Protein AF-A0A435XTF0-F1 (afdb_monomer)

Secondary structure (DSSP, 8-state):
------------PPP--HHHHHHHHHHHHHHHHHHHHT---SSTHHHHHHHHHHHT----HHHHHHHHHHHHH-

Mean predicted aligned error: 7.96 Å

Sequence (74 aa):
MGVVLNIENGKRESASIKDLIDLTAADMGRVNELILSKAGSDVEMIPEVANHLISSGGKRLRPMLTLAAAQMFG

pLDDT: mean 88.64, std 11.85, range [44.69, 98.06]

Structure (mmCIF, N/CA/C/O backbone):
data_AF-A0A435XTF0-F1
#
_entry.id   AF-A0A435XTF0-F1
#
loop_
_atom_site.group_PDB
_atom_site.id
_atom_site.type_symbol
_atom_site.label_atom_id
_atom_site.label_alt_id
_atom_site.label_comp_id
_atom_site.label_asym_id
_atom_site.label_entity_id
_atom_site.label_seq_id
_atom_site.pdbx_PDB_ins_code
_atom_site.Cartn_x
_atom_site.Cartn_y
_atom_site.Cartn_z
_atom_site.occupancy
_atom_site.B_iso_or_equiv
_atom_site.auth_seq_id
_atom_site.auth_comp_id
_atom_site.auth_asym_id
_atom_site.auth_atom_id
_atom_site.pdbx_PDB_model_num
ATOM 1 N N . MET A 1 1 ? 38.966 12.105 -21.215 1.00 44.69 1 MET A N 1
ATOM 2 C CA . MET A 1 1 ? 37.986 12.095 -22.321 1.00 44.69 1 MET A CA 1
ATOM 3 C C . MET A 1 1 ? 36.599 12.033 -21.710 1.00 44.69 1 MET A C 1
ATOM 5 O O . MET A 1 1 ? 36.307 11.052 -21.044 1.00 44.69 1 MET A O 1
ATOM 9 N N . GLY A 1 2 ? 35.807 13.100 -21.826 1.00 61.25 2 GLY A N 1
ATOM 10 C CA . GLY A 1 2 ? 34.432 13.127 -21.322 1.00 61.25 2 GLY A CA 1
ATOM 11 C C . GLY A 1 2 ? 33.471 12.663 -22.409 1.00 61.25 2 GLY A C 1
ATOM 12 O O . GLY A 1 2 ? 33.532 13.172 -23.525 1.00 61.25 2 GLY A O 1
ATOM 13 N N . VAL A 1 3 ? 32.613 11.694 -22.099 1.00 72.00 3 VAL A N 1
ATOM 14 C CA . VAL A 1 3 ? 31.515 11.294 -22.984 1.00 72.00 3 VAL A CA 1
ATOM 15 C C . VAL A 1 3 ? 30.335 12.213 -22.686 1.00 72.00 3 VAL A C 1
ATOM 17 O O . VAL A 1 3 ? 29.801 12.191 -21.579 1.00 72.00 3 VAL A O 1
ATOM 20 N N . VAL A 1 4 ? 29.943 13.039 -23.656 1.00 72.00 4 VAL A N 1
ATOM 21 C CA . VAL A 1 4 ? 28.704 13.821 -23.582 1.00 72.00 4 VAL A CA 1
ATOM 22 C C . VAL A 1 4 ? 27.586 12.953 -24.148 1.00 72.00 4 VAL A C 1
ATOM 24 O O . VAL A 1 4 ? 27.529 12.716 -25.353 1.00 72.00 4 VAL A O 1
ATOM 27 N N . LEU A 1 5 ? 26.715 12.450 -23.274 1.00 73.25 5 LEU A N 1
ATOM 28 C CA . LEU A 1 5 ? 25.489 11.773 -23.689 1.00 73.25 5 LEU A CA 1
ATOM 29 C C . LEU A 1 5 ? 24.465 12.835 -24.086 1.00 73.25 5 LEU A C 1
ATOM 31 O O . LEU A 1 5 ? 23.963 13.576 -23.241 1.00 73.25 5 LEU A O 1
ATOM 35 N N . ASN A 1 6 ? 24.165 12.908 -25.379 1.00 67.50 6 ASN A N 1
ATOM 36 C CA . ASN A 1 6 ? 23.096 13.749 -25.888 1.00 67.50 6 ASN A CA 1
ATOM 37 C C . ASN A 1 6 ? 21.770 13.018 -25.635 1.00 67.50 6 ASN A C 1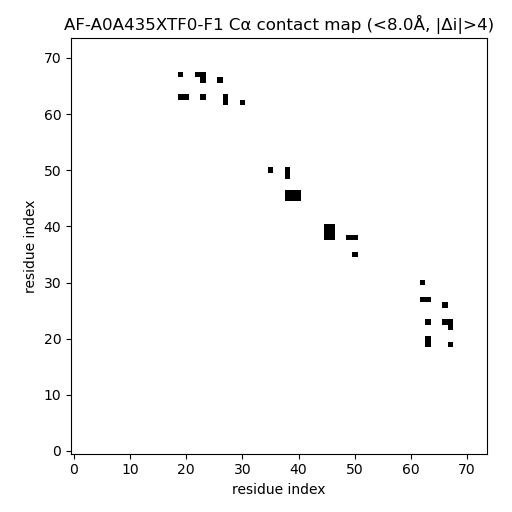
ATOM 39 O O . ASN A 1 6 ? 21.391 12.126 -26.391 1.00 67.50 6 ASN A O 1
ATOM 43 N N . ILE A 1 7 ? 21.092 13.345 -24.531 1.00 74.44 7 ILE A N 1
ATOM 44 C CA . ILE A 1 7 ? 19.731 12.859 -24.288 1.00 74.44 7 ILE A CA 1
ATOM 45 C C . ILE A 1 7 ? 18.813 13.712 -25.159 1.00 74.44 7 ILE A C 1
ATOM 47 O O . ILE A 1 7 ? 18.294 14.744 -24.728 1.00 74.44 7 ILE A O 1
ATOM 51 N N . GLU A 1 8 ? 18.670 13.325 -26.426 1.00 66.38 8 GLU A N 1
ATOM 52 C CA . GLU A 1 8 ? 17.623 13.877 -27.274 1.00 66.38 8 GLU A CA 1
ATOM 53 C C . GLU A 1 8 ? 16.287 13.692 -26.545 1.00 66.38 8 GLU A C 1
ATOM 55 O O . GLU A 1 8 ? 15.961 12.592 -26.095 1.00 66.38 8 GLU A O 1
ATOM 60 N N . ASN A 1 9 ? 15.527 14.781 -26.381 1.00 63.72 9 ASN A N 1
ATOM 61 C CA . ASN A 1 9 ? 14.161 14.735 -25.861 1.00 63.72 9 ASN A CA 1
ATOM 62 C C . ASN A 1 9 ? 13.275 14.034 -26.908 1.00 63.72 9 ASN A C 1
ATOM 64 O O . ASN A 1 9 ? 12.475 14.676 -27.592 1.00 63.72 9 ASN A O 1
ATOM 68 N N . GLY A 1 10 ? 13.419 12.712 -27.041 1.00 60.31 10 GLY A N 1
ATOM 69 C CA . GLY A 1 10 ? 12.390 11.859 -27.616 1.00 60.31 10 GLY A CA 1
ATOM 70 C C . GLY A 1 10 ? 11.087 12.190 -26.901 1.00 60.31 10 GLY A C 1
ATOM 71 O O . GLY A 1 10 ? 11.107 12.400 -25.687 1.00 60.31 10 GLY A O 1
ATOM 72 N N . LYS A 1 11 ? 10.004 12.365 -27.673 1.00 62.31 11 LYS A N 1
ATOM 73 C CA . LYS A 1 11 ? 8.654 12.722 -27.202 1.00 62.31 11 LYS A CA 1
ATOM 74 C C . LYS A 1 11 ? 8.469 12.284 -25.751 1.00 62.31 11 LYS A C 1
ATOM 76 O O . LYS A 1 11 ? 8.418 11.087 -25.496 1.00 62.31 11 LYS A O 1
ATOM 81 N N . ARG A 1 12 ? 8.426 13.240 -24.815 1.00 64.69 12 ARG A N 1
ATOM 82 C CA . ARG A 1 12 ? 8.160 12.928 -23.409 1.00 64.69 12 ARG A CA 1
ATOM 83 C C . ARG A 1 12 ? 6.785 12.281 -23.368 1.00 64.69 12 ARG A C 1
ATOM 85 O O . ARG A 1 12 ? 5.781 12.983 -23.486 1.00 64.69 12 ARG A O 1
ATOM 92 N N . GLU A 1 13 ? 6.752 10.955 -23.289 1.00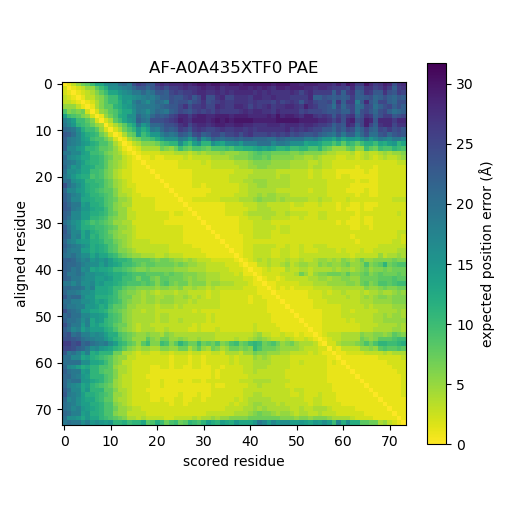 70.19 13 GLU A N 1
ATOM 93 C CA . GLU A 1 13 ? 5.524 10.235 -23.003 1.00 70.19 13 GLU A CA 1
ATOM 94 C C . GLU A 1 13 ? 4.934 10.817 -21.720 1.00 70.19 13 GLU A C 1
ATOM 96 O O . GLU A 1 13 ? 5.658 11.258 -20.819 1.00 70.19 13 GLU A O 1
ATOM 101 N N . SER A 1 14 ? 3.607 10.895 -21.662 1.00 79.81 14 SER A N 1
ATOM 102 C CA . SER A 1 14 ? 2.927 11.367 -20.463 1.00 79.81 14 SER A CA 1
ATOM 103 C C . SER A 1 14 ? 3.399 10.538 -19.273 1.00 79.81 14 SER A C 1
ATOM 105 O O . SER A 1 14 ? 3.258 9.314 -19.294 1.00 79.81 14 SER A O 1
ATOM 107 N N . ALA A 1 15 ? 3.947 11.196 -18.250 1.00 83.62 15 ALA A N 1
ATOM 108 C CA . ALA A 1 15 ? 4.412 10.517 -17.051 1.00 83.62 15 ALA A CA 1
ATOM 109 C C . ALA A 1 15 ? 3.290 9.634 -16.484 1.00 83.62 15 ALA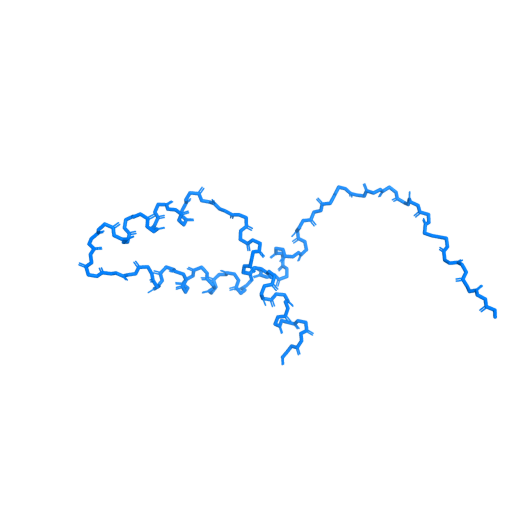 A C 1
ATOM 111 O O . ALA A 1 15 ? 2.178 10.105 -16.234 1.00 83.62 15 ALA A O 1
ATOM 112 N N . SER A 1 16 ? 3.591 8.352 -16.299 1.00 90.31 16 SER A N 1
ATOM 113 C CA . SER A 1 16 ? 2.645 7.340 -15.844 1.00 90.31 16 SER A CA 1
ATOM 114 C C . SER A 1 16 ? 3.245 6.553 -14.688 1.00 90.31 16 SER A C 1
ATOM 116 O O . SER A 1 16 ? 4.452 6.351 -14.615 1.00 90.31 16 SER A O 1
ATOM 118 N N . ILE A 1 17 ? 2.380 6.099 -13.784 1.00 93.12 17 ILE A N 1
ATOM 119 C CA . ILE A 1 17 ? 2.738 5.180 -12.696 1.0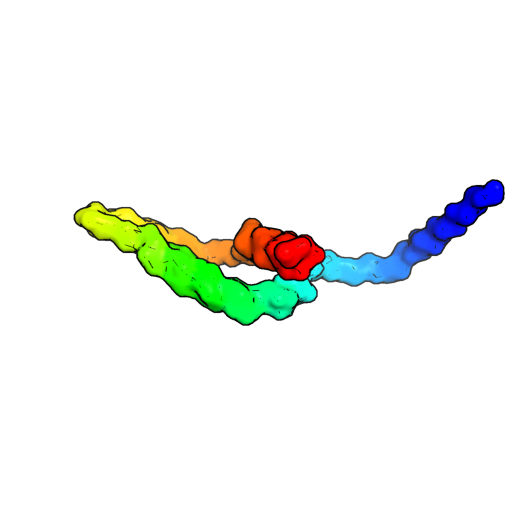0 93.12 17 ILE A CA 1
ATOM 120 C C . ILE A 1 17 ? 2.305 3.742 -13.003 1.00 93.12 17 ILE A C 1
ATOM 122 O O . ILE A 1 17 ? 2.307 2.907 -12.105 1.00 93.12 17 ILE A O 1
ATOM 126 N N . LYS A 1 18 ? 1.894 3.458 -14.247 1.00 94.62 18 LYS A N 1
ATOM 127 C CA . LYS A 1 18 ? 1.372 2.150 -14.657 1.00 94.62 18 LYS A CA 1
ATOM 128 C C . LYS A 1 18 ? 2.354 1.023 -14.342 1.00 94.62 18 LYS A C 1
ATOM 130 O O . LYS A 1 18 ? 1.950 0.047 -13.730 1.00 94.62 18 LYS A O 1
ATOM 135 N N . ASP A 1 19 ? 3.633 1.204 -14.655 1.00 94.62 19 ASP A N 1
ATOM 136 C CA . ASP A 1 19 ? 4.643 0.169 -14.409 1.00 94.62 19 ASP A CA 1
ATOM 137 C C . ASP A 1 19 ? 4.819 -0.116 -12.913 1.00 94.62 19 ASP A C 1
ATOM 139 O O . ASP A 1 19 ? 4.981 -1.264 -12.515 1.00 94.62 19 ASP A O 1
ATOM 143 N N . LEU A 1 20 ? 4.715 0.913 -12.063 1.00 96.31 20 LEU A N 1
ATOM 144 C CA . LEU A 1 20 ? 4.748 0.744 -10.609 1.00 96.31 20 LEU A CA 1
ATOM 145 C C . LEU A 1 20 ? 3.497 0.016 -10.093 1.00 96.31 20 LEU A C 1
ATOM 147 O O . LEU A 1 20 ? 3.602 -0.819 -9.195 1.00 96.31 20 LEU A O 1
ATOM 151 N N . ILE A 1 21 ? 2.321 0.325 -10.650 1.00 96.12 21 ILE A N 1
ATOM 152 C CA . ILE A 1 21 ? 1.071 -0.375 -10.325 1.00 96.12 21 ILE A CA 1
ATOM 153 C C . ILE A 1 21 ? 1.198 -1.851 -10.703 1.00 96.12 21 ILE A C 1
ATOM 155 O O . ILE A 1 21 ? 0.938 -2.711 -9.865 1.00 96.12 21 ILE A O 1
ATOM 159 N N . ASP A 1 22 ? 1.639 -2.140 -11.926 1.00 96.44 22 ASP A N 1
ATOM 160 C CA . ASP A 1 22 ? 1.760 -3.502 -12.444 1.00 96.44 22 ASP A CA 1
ATOM 161 C C . ASP A 1 22 ? 2.796 -4.308 -11.642 1.00 96.44 22 ASP A C 1
ATOM 163 O O . ASP A 1 22 ? 2.517 -5.436 -11.236 1.00 96.44 22 ASP A O 1
ATOM 167 N N . LEU A 1 23 ? 3.950 -3.704 -11.327 1.00 96.81 23 LEU A N 1
ATOM 168 C CA . LEU A 1 23 ? 5.007 -4.314 -10.510 1.00 96.81 23 LEU A CA 1
ATOM 169 C C . LEU A 1 23 ? 4.518 -4.700 -9.106 1.00 96.81 23 LEU A C 1
ATOM 171 O O . LEU A 1 23 ? 4.913 -5.729 -8.559 1.00 96.81 23 LEU A O 1
ATOM 175 N N . THR A 1 24 ? 3.669 -3.869 -8.501 1.00 97.56 24 THR A N 1
ATOM 176 C CA . THR A 1 24 ? 3.255 -4.029 -7.098 1.00 97.56 24 THR A CA 1
ATOM 177 C C . THR A 1 24 ? 1.880 -4.673 -6.934 1.00 97.56 24 THR A C 1
ATOM 179 O O . THR A 1 24 ? 1.459 -4.907 -5.802 1.00 97.56 24 THR A O 1
ATOM 182 N N . ALA A 1 25 ? 1.178 -5.001 -8.024 1.00 96.25 25 ALA A N 1
ATOM 183 C CA . ALA A 1 25 ? -0.222 -5.429 -8.004 1.00 96.25 25 ALA A CA 1
ATOM 184 C C . ALA A 1 25 ? -0.489 -6.632 -7.082 1.00 96.25 25 ALA A C 1
ATOM 186 O O . ALA A 1 25 ? -1.412 -6.592 -6.265 1.00 96.25 25 ALA A O 1
ATOM 187 N N . ALA A 1 26 ? 0.337 -7.680 -7.175 1.00 94.88 26 ALA A N 1
ATOM 188 C CA . ALA A 1 26 ? 0.183 -8.888 -6.362 1.00 94.88 26 ALA A CA 1
ATOM 189 C C . ALA A 1 26 ? 0.346 -8.601 -4.857 1.00 94.88 26 ALA A C 1
ATOM 191 O O . ALA A 1 26 ? -0.441 -9.061 -4.029 1.00 94.88 26 ALA A O 1
ATOM 192 N N . ASP A 1 27 ? 1.338 -7.787 -4.498 1.00 97.69 27 ASP A N 1
ATOM 193 C CA . ASP A 1 27 ? 1.644 -7.451 -3.107 1.00 97.69 27 ASP A CA 1
ATOM 194 C C . ASP A 1 27 ? 0.679 -6.419 -2.525 1.00 97.69 27 ASP A C 1
ATOM 196 O O . ASP A 1 27 ? 0.341 -6.470 -1.340 1.00 97.69 27 ASP A O 1
ATOM 200 N N . MET A 1 28 ? 0.175 -5.514 -3.362 1.00 96.81 28 MET A N 1
ATOM 201 C CA . MET A 1 28 ? -0.825 -4.528 -2.972 1.00 96.81 28 MET A CA 1
ATOM 202 C C . MET A 1 28 ? -2.132 -5.176 -2.511 1.00 96.81 28 MET A C 1
ATOM 204 O O . MET A 1 28 ? -2.775 -4.633 -1.613 1.00 96.81 28 MET A O 1
ATOM 208 N N . GLY A 1 29 ? -2.502 -6.345 -3.049 1.00 94.62 29 GLY A N 1
ATOM 209 C CA . GLY A 1 29 ? -3.616 -7.141 -2.522 1.00 94.62 29 GLY A CA 1
ATOM 210 C C . GLY A 1 29 ? -3.416 -7.485 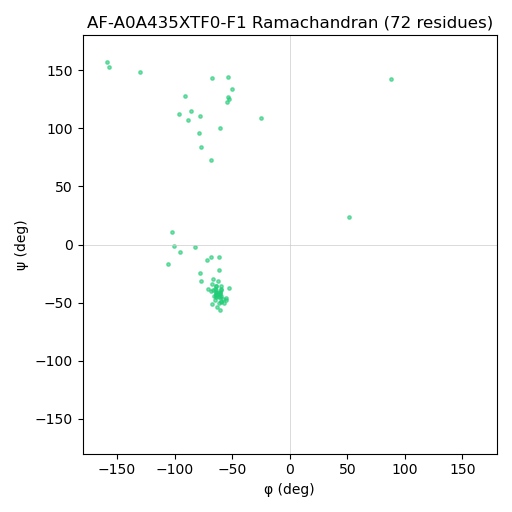-1.042 1.00 94.62 29 GLY A C 1
ATOM 211 O O . GLY A 1 29 ? -4.255 -7.153 -0.205 1.00 94.62 29 GLY A O 1
ATOM 212 N N . ARG A 1 30 ? -2.238 -8.022 -0.702 1.00 96.81 30 ARG A N 1
ATOM 213 C CA . ARG A 1 30 ? -1.864 -8.382 0.677 1.00 96.81 30 ARG A CA 1
ATOM 214 C C . ARG A 1 30 ? -1.781 -7.161 1.595 1.00 96.81 30 ARG A C 1
ATOM 216 O O . ARG A 1 30 ? -2.209 -7.212 2.745 1.00 96.81 30 ARG A O 1
ATOM 223 N N . VAL A 1 31 ? -1.258 -6.040 1.093 1.00 96.81 31 VAL A N 1
ATOM 224 C CA . VAL A 1 31 ? -1.220 -4.774 1.845 1.00 96.81 31 VAL A CA 1
ATOM 225 C C . VAL A 1 31 ? -2.630 -4.261 2.136 1.00 96.81 31 VAL A C 1
ATOM 227 O O . VAL A 1 31 ? -2.884 -3.791 3.244 1.00 96.81 31 VAL A O 1
ATOM 230 N N . ASN A 1 32 ? -3.556 -4.354 1.180 1.00 93.88 32 ASN A N 1
ATOM 231 C CA . ASN A 1 32 ? -4.938 -3.921 1.385 1.00 93.88 32 ASN A CA 1
ATOM 232 C C . ASN A 1 32 ? -5.637 -4.763 2.462 1.00 93.88 32 ASN A C 1
ATOM 234 O O . ASN A 1 32 ? -6.267 -4.195 3.35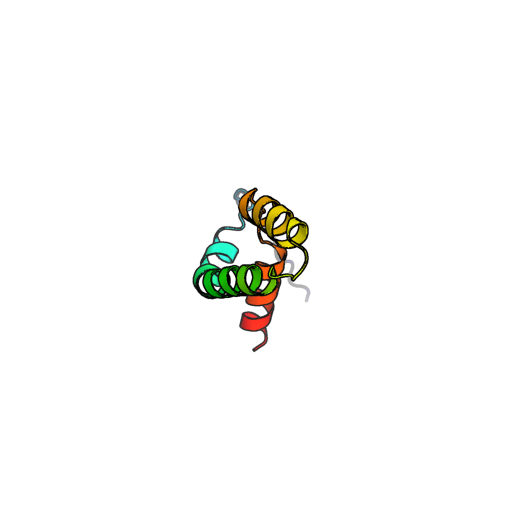5 1.00 93.88 32 ASN A O 1
ATOM 238 N N . GLU A 1 33 ? -5.469 -6.086 2.429 1.00 93.75 33 GLU A N 1
ATOM 239 C CA . GLU A 1 33 ? -5.971 -6.988 3.475 1.00 93.75 33 GLU A CA 1
ATOM 240 C C . GLU A 1 33 ? -5.371 -6.652 4.847 1.00 93.75 33 GLU A C 1
ATOM 242 O O . GLU A 1 33 ? -6.097 -6.534 5.838 1.00 93.75 33 GLU A O 1
ATOM 247 N N . LEU A 1 34 ? -4.056 -6.410 4.905 1.00 95.56 34 LEU A N 1
ATOM 248 C CA . LEU A 1 34 ? -3.376 -6.023 6.138 1.00 95.56 34 LEU A CA 1
ATOM 249 C C . LEU A 1 34 ? -3.926 -4.707 6.703 1.00 95.56 34 LEU A C 1
ATOM 251 O O . LEU A 1 34 ? -4.195 -4.636 7.899 1.00 95.56 34 LEU A O 1
ATOM 255 N N . ILE A 1 35 ? -4.135 -3.684 5.870 1.00 93.56 35 ILE A N 1
ATOM 256 C CA . ILE A 1 35 ? -4.697 -2.396 6.303 1.00 93.56 35 ILE A CA 1
ATOM 257 C C . ILE A 1 35 ? -6.070 -2.596 6.954 1.00 93.56 35 ILE A C 1
ATOM 259 O O . ILE A 1 35 ? -6.301 -2.082 8.048 1.00 93.56 35 ILE A O 1
ATOM 263 N N . LEU A 1 36 ? -6.952 -3.374 6.320 1.00 90.75 36 LEU A N 1
ATOM 264 C CA . LEU A 1 36 ? -8.286 -3.659 6.854 1.00 90.75 36 LEU A CA 1
ATOM 265 C C . LEU A 1 36 ? -8.210 -4.434 8.175 1.00 90.75 36 LEU A C 1
ATOM 267 O O . LEU A 1 36 ? -8.881 -4.071 9.139 1.00 90.75 36 LEU A O 1
ATOM 271 N N . SER A 1 37 ? -7.323 -5.430 8.269 1.00 92.50 37 SER A N 1
ATOM 272 C CA . SER A 1 37 ? -7.125 -6.205 9.504 1.00 92.50 37 SER A CA 1
ATOM 273 C C . SER A 1 37 ? -6.640 -5.366 10.696 1.00 92.50 37 SER A C 1
ATOM 275 O O . SER A 1 37 ? -6.806 -5.771 11.846 1.00 92.50 37 SER A O 1
ATOM 277 N N . LYS A 1 38 ? -6.032 -4.198 10.444 1.00 92.81 38 LYS A N 1
ATOM 278 C CA . LYS A 1 38 ? -5.525 -3.286 11.481 1.00 92.81 38 LYS A CA 1
ATOM 279 C C . LYS A 1 38 ? -6.501 -2.173 11.854 1.00 92.81 38 LYS A C 1
ATOM 281 O O . LYS A 1 38 ? -6.224 -1.448 12.802 1.00 92.81 38 LYS A O 1
ATOM 286 N N . ALA A 1 39 ? -7.625 -2.045 11.153 1.00 90.25 39 ALA A N 1
ATOM 287 C CA . ALA A 1 39 ? -8.626 -1.015 11.421 1.00 90.25 39 ALA A CA 1
ATOM 288 C C . ALA A 1 39 ? -9.601 -1.369 12.565 1.00 90.25 39 ALA A C 1
ATOM 290 O O . ALA A 1 39 ? -10.467 -0.562 12.893 1.00 90.25 39 ALA A O 1
ATOM 291 N N . GLY A 1 40 ? -9.485 -2.559 13.170 1.00 90.62 40 GLY A N 1
ATOM 292 C CA . GLY A 1 40 ? -10.315 -2.973 14.304 1.00 90.62 40 GLY A CA 1
ATOM 293 C C . GLY A 1 40 ? -10.038 -2.165 15.578 1.00 90.62 40 GLY A C 1
ATOM 294 O O . GLY A 1 40 ? -8.895 -1.810 15.863 1.00 90.62 40 GLY A O 1
ATOM 295 N N . SER A 1 41 ? -11.086 -1.885 16.354 1.00 93.69 41 SER A N 1
ATOM 296 C CA . SER A 1 41 ? -11.003 -1.174 17.634 1.00 93.69 41 SER A CA 1
ATOM 297 C C . SER A 1 41 ? -12.214 -1.493 18.513 1.00 93.69 41 SER A C 1
ATOM 299 O O . SER A 1 41 ? -13.296 -1.740 17.986 1.00 93.69 41 SER A O 1
ATOM 301 N N . ASP A 1 42 ? -12.040 -1.414 19.836 1.00 93.31 42 ASP A N 1
ATOM 302 C CA . ASP A 1 42 ? -13.132 -1.491 20.821 1.00 93.31 42 ASP A CA 1
ATOM 303 C C . ASP A 1 42 ? -14.012 -0.226 20.827 1.00 93.31 42 ASP A C 1
ATOM 305 O O . ASP A 1 42 ? -15.094 -0.209 21.411 1.00 93.31 42 ASP A O 1
ATOM 309 N N . VAL A 1 43 ? -13.554 0.851 20.178 1.00 95.81 43 VAL A N 1
ATOM 310 C CA . VAL A 1 43 ? -14.324 2.085 19.991 1.00 95.81 43 VAL A CA 1
ATOM 311 C C . VAL A 1 43 ? -14.997 2.049 18.623 1.00 95.81 43 VAL A C 1
ATOM 313 O O . VAL A 1 43 ? -14.329 2.171 17.598 1.00 95.81 43 VAL A O 1
ATOM 316 N N . GLU A 1 44 ? -16.326 1.951 18.614 1.00 90.81 44 GLU A N 1
ATOM 317 C CA . GLU A 1 44 ? -17.161 1.766 17.413 1.00 90.81 44 GLU A CA 1
ATOM 318 C C . GLU A 1 44 ? -16.911 2.797 16.295 1.00 90.81 44 GLU A C 1
ATOM 320 O O . GLU A 1 44 ? -16.875 2.443 15.118 1.00 90.81 44 GLU A O 1
ATOM 325 N N . MET A 1 45 ? -16.655 4.061 16.648 1.00 95.06 45 MET A N 1
ATOM 326 C CA . MET A 1 45 ? -16.429 5.135 15.670 1.00 95.06 45 MET A CA 1
ATOM 327 C C . MET A 1 45 ? -15.135 4.945 14.851 1.00 95.06 45 MET A C 1
ATOM 329 O O . MET A 1 45 ? -15.045 5.388 13.706 1.00 95.06 45 MET A O 1
ATOM 333 N N . ILE A 1 46 ? -14.103 4.311 15.418 1.00 93.56 46 ILE A N 1
ATOM 334 C CA . ILE A 1 46 ? -12.781 4.228 14.777 1.00 93.56 46 ILE A CA 1
ATOM 335 C C . ILE A 1 46 ? -12.824 3.364 13.501 1.00 93.56 46 ILE A C 1
ATOM 337 O O . ILE A 1 46 ? -12.396 3.860 12.452 1.00 93.56 46 ILE A O 1
ATOM 341 N N . PRO A 1 47 ? -13.358 2.124 13.523 1.00 92.88 47 PRO A N 1
ATOM 342 C CA . PRO A 1 47 ? -13.508 1.309 12.322 1.00 92.88 47 PRO A CA 1
ATOM 343 C C . PRO A 1 47 ? -14.385 1.969 11.256 1.00 92.88 47 PRO A C 1
ATOM 345 O O . PRO A 1 47 ? -14.099 1.830 10.069 1.00 92.88 47 PRO A O 1
ATOM 348 N N . GLU A 1 48 ? -15.433 2.698 11.650 1.00 93.62 48 GLU A N 1
ATOM 349 C CA . GLU A 1 48 ? -16.338 3.377 10.715 1.00 93.62 48 GLU A CA 1
ATOM 350 C C . GLU A 1 48 ? -15.596 4.444 9.897 1.00 93.62 48 GLU A C 1
ATOM 352 O O . GLU A 1 48 ? -15.575 4.397 8.662 1.00 93.62 48 GLU A O 1
ATOM 357 N N . VAL A 1 49 ? -14.901 5.356 10.584 1.00 94.31 49 VAL A N 1
ATOM 358 C CA . VAL A 1 49 ? -14.117 6.417 9.937 1.00 94.31 49 VAL A CA 1
ATOM 359 C C . VAL A 1 49 ? -12.966 5.825 9.124 1.00 94.31 49 VAL A C 1
ATOM 361 O O . VAL A 1 49 ? -12.724 6.253 7.993 1.00 94.31 49 VAL A O 1
ATOM 364 N N . ALA A 1 50 ? -12.271 4.816 9.658 1.00 92.69 50 ALA A N 1
ATOM 365 C CA . ALA A 1 50 ? -11.183 4.150 8.949 1.00 92.69 50 ALA A CA 1
ATOM 366 C C . ALA A 1 50 ? -11.669 3.517 7.636 1.00 92.69 50 ALA A C 1
ATOM 368 O O . ALA A 1 50 ? -11.089 3.783 6.581 1.00 92.69 50 ALA A O 1
ATOM 369 N N . ASN A 1 51 ? -12.759 2.744 7.673 1.00 92.31 51 ASN A N 1
ATOM 370 C CA . ASN A 1 51 ? -13.347 2.136 6.480 1.00 92.31 51 ASN A CA 1
ATOM 371 C C . ASN A 1 51 ? -13.792 3.194 5.468 1.00 92.31 51 ASN A C 1
ATOM 373 O O . ASN A 1 51 ? -13.518 3.046 4.275 1.00 92.31 51 ASN A O 1
ATOM 377 N N . HIS A 1 52 ? -14.412 4.285 5.925 1.00 93.62 52 HIS A N 1
ATOM 378 C CA . HIS A 1 52 ? -14.806 5.381 5.045 1.00 93.62 52 HIS A CA 1
ATOM 379 C C . HIS A 1 52 ? -13.594 5.991 4.324 1.00 93.62 52 HIS A C 1
ATOM 381 O O . HIS A 1 52 ? -13.606 6.118 3.099 1.00 93.62 52 HIS A O 1
ATOM 387 N N . LEU A 1 53 ? -12.514 6.304 5.044 1.00 93.38 53 LEU A N 1
ATOM 388 C CA . LEU A 1 53 ? -11.299 6.887 4.461 1.00 93.38 53 LE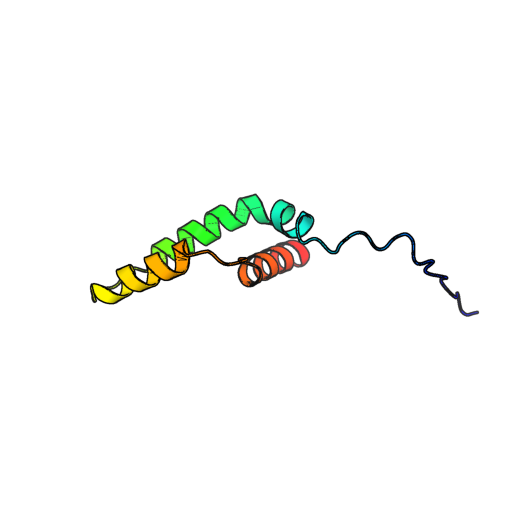U A CA 1
ATOM 389 C C . LEU A 1 53 ? -10.567 5.921 3.517 1.00 93.38 53 LEU A C 1
ATOM 391 O O . LEU A 1 53 ? -10.068 6.334 2.470 1.00 93.38 53 LEU A O 1
ATOM 395 N N . ILE A 1 54 ? -10.505 4.634 3.865 1.00 92.12 54 ILE A N 1
ATOM 396 C CA . ILE A 1 54 ? -9.859 3.597 3.048 1.00 92.12 54 ILE A CA 1
ATOM 397 C C . ILE A 1 54 ? -10.619 3.409 1.726 1.00 92.12 54 ILE A C 1
ATOM 399 O O . ILE A 1 54 ? -9.978 3.338 0.669 1.00 92.12 54 ILE A O 1
ATOM 403 N N . SER A 1 55 ? -11.953 3.357 1.787 1.00 88.50 55 SER A N 1
ATOM 404 C CA . SER A 1 55 ? -12.847 3.153 0.638 1.00 88.50 55 SER A CA 1
ATOM 405 C C . SER A 1 55 ? -13.049 4.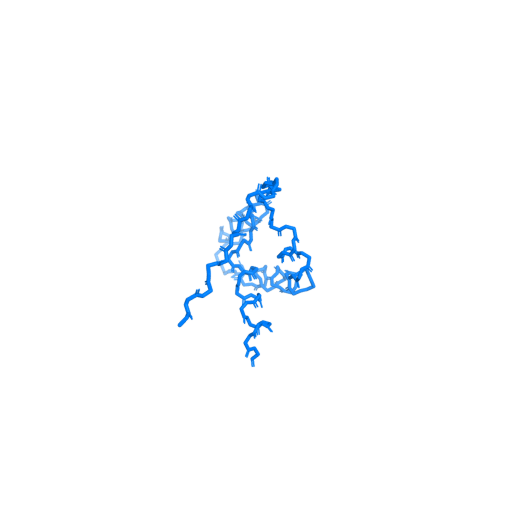407 -0.214 1.00 88.50 55 SER A C 1
ATOM 407 O O . SER A 1 55 ? -13.305 4.284 -1.408 1.00 88.50 55 SER A O 1
ATOM 409 N N . SER A 1 56 ? -12.866 5.607 0.353 1.00 90.56 56 SER A N 1
ATOM 410 C CA . SER A 1 56 ? -12.942 6.889 -0.377 1.00 90.56 56 SER A CA 1
ATOM 411 C C . SER A 1 56 ? -11.896 7.027 -1.488 1.00 90.56 56 SER A C 1
ATOM 413 O O . SER A 1 56 ? -11.984 7.918 -2.331 1.00 90.56 56 SER A O 1
ATOM 415 N N . GLY A 1 57 ? -10.921 6.120 -1.522 1.00 78.69 57 GLY A N 1
ATOM 416 C CA . GLY A 1 57 ? -9.934 6.052 -2.580 1.00 78.69 57 GLY A CA 1
ATOM 417 C C . GLY A 1 57 ? -8.724 6.933 -2.296 1.00 78.69 57 GLY A C 1
ATOM 418 O O . GLY A 1 57 ? -8.789 8.036 -1.763 1.00 78.69 57 GLY A O 1
ATOM 419 N N . GLY A 1 58 ? -7.564 6.411 -2.672 1.00 89.56 58 GLY A N 1
ATOM 420 C CA . GLY A 1 58 ? -6.290 7.104 -2.604 1.00 89.56 58 GLY A CA 1
ATOM 421 C C . GLY A 1 58 ? -5.326 6.445 -3.576 1.00 89.56 58 GLY A C 1
ATOM 422 O O . GLY A 1 58 ? -5.489 5.280 -3.925 1.00 89.56 58 GLY A O 1
ATOM 423 N N . LYS A 1 59 ? -4.293 7.168 -4.015 1.00 92.50 59 LYS A N 1
ATOM 424 C CA . LYS A 1 59 ? -3.375 6.665 -5.053 1.00 92.50 59 LYS A CA 1
ATOM 425 C C . LYS A 1 59 ? -2.495 5.491 -4.608 1.00 92.50 59 LYS A C 1
ATOM 427 O O . LYS A 1 59 ? -1.778 4.949 -5.431 1.00 92.50 59 LYS A O 1
ATOM 432 N N . ARG A 1 60 ? -2.465 5.165 -3.307 1.00 95.06 60 ARG A N 1
ATOM 433 C CA . ARG A 1 60 ? -1.622 4.110 -2.703 1.00 95.06 60 ARG A CA 1
ATOM 434 C C . ARG A 1 60 ? -0.125 4.202 -3.066 1.00 95.06 60 ARG A C 1
ATOM 436 O O . ARG A 1 60 ? 0.604 3.231 -2.935 1.00 95.06 60 ARG A O 1
ATOM 443 N N . LEU A 1 61 ? 0.367 5.386 -3.445 1.00 96.06 61 LEU A N 1
ATOM 444 C CA . LEU A 1 61 ? 1.764 5.577 -3.861 1.00 96.06 61 LEU A CA 1
ATOM 445 C C . LEU A 1 61 ? 2.768 5.205 -2.767 1.00 96.06 61 LEU A C 1
ATOM 447 O O . LEU A 1 61 ? 3.789 4.602 -3.061 1.00 96.06 61 LEU A O 1
ATOM 451 N N . ARG A 1 62 ? 2.474 5.535 -1.503 1.00 96.81 62 ARG A N 1
ATOM 452 C CA . ARG A 1 62 ? 3.367 5.230 -0.375 1.00 96.81 62 ARG A CA 1
ATOM 453 C C . ARG A 1 62 ? 3.616 3.721 -0.220 1.00 96.81 62 ARG A C 1
ATOM 455 O O . ARG A 1 62 ? 4.777 3.339 -0.295 1.00 96.81 62 ARG A O 1
ATOM 462 N N . PRO A 1 63 ? 2.587 2.860 -0.070 1.00 97.06 63 PRO A N 1
ATOM 463 C CA . PRO A 1 63 ? 2.820 1.421 0.012 1.00 97.06 63 PRO A CA 1
ATOM 464 C C . PRO A 1 63 ? 3.419 0.834 -1.272 1.00 97.06 63 PRO A C 1
ATOM 466 O O . PRO A 1 63 ? 4.287 -0.025 -1.167 1.00 97.06 63 PRO A O 1
ATOM 469 N N . MET A 1 64 ? 3.053 1.325 -2.465 1.00 97.69 64 MET A N 1
ATOM 470 C CA . MET A 1 64 ? 3.692 0.864 -3.707 1.00 97.69 64 MET A CA 1
ATOM 471 C C . MET A 1 64 ? 5.198 1.162 -3.732 1.00 97.69 64 MET A C 1
ATOM 473 O O . MET A 1 64 ? 5.984 0.299 -4.108 1.00 97.69 64 MET A O 1
ATOM 477 N N . LEU A 1 65 ? 5.629 2.342 -3.276 1.00 97.88 65 LEU A N 1
ATOM 478 C CA . LEU A 1 65 ? 7.055 2.668 -3.163 1.00 97.88 65 LEU A CA 1
ATOM 479 C C . LEU A 1 65 ? 7.769 1.791 -2.127 1.00 97.88 65 LEU A C 1
ATOM 481 O O . LEU A 1 65 ? 8.896 1.371 -2.369 1.00 97.88 65 LEU A O 1
ATOM 485 N N . THR A 1 66 ? 7.122 1.485 -0.998 1.00 97.75 66 THR A N 1
ATOM 486 C CA . THR A 1 66 ? 7.671 0.561 0.006 1.00 97.75 66 THR A CA 1
ATOM 487 C C . THR A 1 66 ? 7.885 -0.836 -0.576 1.00 97.75 66 THR A C 1
ATOM 489 O O . THR A 1 66 ? 8.952 -1.413 -0.385 1.00 97.75 66 THR A O 1
ATOM 492 N N . LEU A 1 67 ? 6.903 -1.358 -1.314 1.00 98.00 67 LEU A N 1
ATOM 493 C CA . LEU A 1 67 ? 6.994 -2.663 -1.968 1.00 98.00 67 LEU A CA 1
ATOM 494 C C . LEU A 1 67 ? 8.074 -2.680 -3.051 1.00 98.00 67 LEU A C 1
ATOM 496 O O . LEU A 1 67 ? 8.914 -3.572 -3.053 1.00 98.00 67 LEU A O 1
ATOM 500 N N . ALA A 1 68 ? 8.098 -1.673 -3.926 1.00 97.75 68 ALA A N 1
ATOM 501 C CA . ALA A 1 68 ? 9.101 -1.575 -4.981 1.00 97.75 68 ALA A CA 1
ATOM 502 C C . ALA A 1 68 ? 10.525 -1.479 -4.412 1.00 97.75 68 ALA A C 1
ATOM 504 O O . ALA A 1 68 ? 11.429 -2.133 -4.922 1.00 97.75 68 ALA A 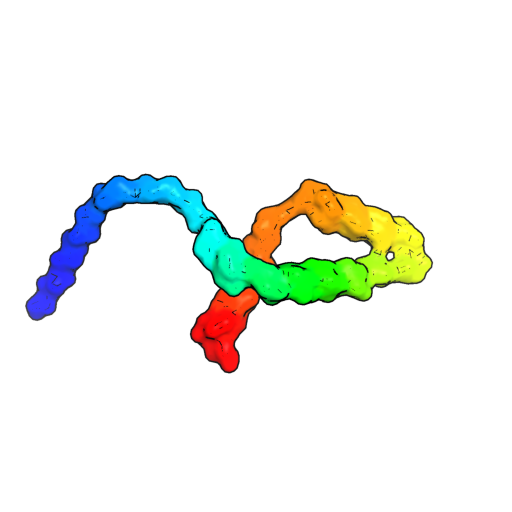O 1
ATOM 505 N N . ALA A 1 69 ? 10.727 -0.721 -3.329 1.00 98.06 69 ALA A N 1
ATOM 506 C CA . ALA A 1 69 ? 12.018 -0.661 -2.649 1.00 98.06 69 ALA A CA 1
ATOM 507 C C . ALA A 1 69 ? 12.410 -2.023 -2.053 1.00 98.06 69 ALA A C 1
ATOM 509 O O . ALA A 1 69 ? 13.539 -2.464 -2.246 1.00 98.06 69 ALA A O 1
ATOM 510 N N . ALA A 1 70 ? 11.484 -2.718 -1.386 1.00 97.50 70 ALA A N 1
ATOM 511 C CA . ALA A 1 70 ? 11.742 -4.057 -0.857 1.00 97.50 70 ALA A CA 1
ATOM 512 C C . ALA A 1 70 ? 12.096 -5.060 -1.970 1.00 97.50 70 ALA A C 1
ATOM 514 O O . ALA A 1 70 ? 13.041 -5.823 -1.827 1.00 97.50 70 ALA A O 1
ATOM 515 N N . GLN A 1 71 ? 11.400 -5.024 -3.110 1.00 94.94 71 GLN A N 1
ATOM 516 C CA . GLN A 1 71 ? 11.722 -5.875 -4.262 1.00 94.94 71 GLN A CA 1
ATOM 517 C C . GLN A 1 71 ? 13.067 -5.506 -4.914 1.00 94.94 71 GLN A C 1
ATOM 519 O O . GLN A 1 71 ? 13.767 -6.385 -5.411 1.00 94.94 71 GLN A O 1
ATOM 524 N N . MET A 1 72 ? 13.436 -4.221 -4.918 1.00 96.81 72 MET A N 1
ATOM 525 C CA . MET A 1 72 ? 14.700 -3.742 -5.483 1.00 96.81 72 MET A CA 1
ATOM 526 C C . MET A 1 72 ? 15.914 -4.149 -4.639 1.00 96.81 72 MET A C 1
ATOM 528 O O . MET A 1 72 ? 16.969 -4.434 -5.204 1.00 96.81 72 MET A O 1
ATOM 532 N N . PHE A 1 73 ? 15.787 -4.133 -3.310 1.00 96.62 73 PHE A N 1
ATOM 533 C CA . PHE A 1 73 ? 16.918 -4.334 -2.399 1.00 96.62 73 PHE A CA 1
ATOM 534 C C . PHE A 1 73 ? 16.959 -5.705 -1.714 1.00 96.62 73 PHE A C 1
ATOM 536 O O . PHE A 1 73 ? 18.039 -6.075 -1.256 1.00 96.62 73 PHE A O 1
ATOM 543 N N . GLY A 1 74 ? 15.851 -6.455 -1.700 1.00 74.88 74 GLY A N 1
ATOM 544 C CA . GLY A 1 74 ? 15.757 -7.779 -1.071 1.00 74.88 74 GLY A CA 1
ATOM 545 C C . GLY A 1 74 ? 16.128 -7.767 0.404 1.00 74.88 74 GLY A C 1
ATOM 546 O O . GLY A 1 74 ? 16.898 -8.671 0.795 1.00 74.88 74 GLY A O 1
#

Solvent-accessible surface area (backbone atoms only — not comparable to full-atom values): 4780 Å² total; per-residue (Å²): 138,85,84,82,82,81,79,70,83,62,79,80,68,81,89,73,62,59,69,57,48,65,75,30,47,76,58,48,53,56,50,52,54,51,54,59,72,64,40,70,60,97,50,73,67,53,34,54,53,47,51,50,58,65,70,70,60,75,88,57,58,69,64,42,51,53,50,52,50,47,72,74,72,109

Radius of gyration: 19.18 Å; Cα contacts (8 Å, |Δi|>4): 20; chains: 1; bounding box: 55×24×48 Å

Foldseek 3Di:
DDDDDDPPPDPPDDDDCVVLCVVCVVVVVVVLVVQLVPQDDPDPVSNVVSVCVSVVDDPCVVVSVVRVVVVVPD

Nearest PDB structures (foldseek):
  4jyx-assembly2_B  TM=8.859E-01  e=6.044E-03  Paraglaciecola sp. T6c
  4jyx-assembly1_G-2  TM=8.919E-01  e=7.820E-03  Paraglaciecola sp. T6c
  5ze6-assembly1_C  TM=7.671E-01  e=1.489E-02  Escherichia coli K-12
  3wjk-assembly1_B  TM=7.512E-01  e=1.309E-02  Escherichia coli O104:H4 str. 2009EL-2071
  4jxy-assembly1_A  TM=7.533E-01  e=2.493E-02  Paraglaciecola sp. T6c